Protein AF-A0A4R6R203-F1 (afdb_monomer_lite)

Secondary structure (DSSP, 8-state):
----------------------HHHHHHHHHHHHHHHHHHHHHTSGGGHHHHHHHHHHHHHHHHHHHHHHHHHHHHHH-

Radius of gyration: 23.43 Å; chains: 1; bounding box: 68×24×55 Å

Sequence (79 aa):
MTTFQKPTRPPTRRPRDPRPRGPYAMWLVALAVLLLSAGYGLTLVPEIADIGLLVLVPAGVLLLVGLNATVRDDLDTEG

pLDDT: mean 79.91, std 15.94, range [39.31, 96.31]

Foldseek 3Di:
DDDDDDPPDPPPDDQDDLDPLDVVLVVLLVVLVVLCVVLVVQCVPVVRVVVSVVSNVVSVVSNVSSVVSSVVSVVVNVD

Structure (mmCIF, N/CA/C/O backbone):
data_AF-A0A4R6R203-F1
#
_entry.id   AF-A0A4R6R203-F1
#
loop_
_atom_site.group_PDB
_atom_site.id
_atom_site.type_symbol
_atom_site.label_atom_id
_atom_site.label_alt_id
_atom_site.label_comp_id
_atom_site.label_asym_id
_atom_site.label_entity_id
_atom_site.label_seq_id
_atom_site.pdbx_PDB_ins_code
_atom_site.Cartn_x
_atom_site.Cartn_y
_atom_site.Cartn_z
_atom_site.occupancy
_atom_site.B_iso_or_equiv
_atom_site.auth_seq_id
_atom_site.auth_comp_id
_atom_site.auth_asym_id
_atom_site.auth_atom_id
_atom_site.pdbx_PDB_model_num
ATOM 1 N N . MET A 1 1 ? -54.950 17.767 35.219 1.00 39.31 1 MET A N 1
ATOM 2 C CA . MET A 1 1 ? -53.861 17.560 34.240 1.00 39.31 1 MET A CA 1
ATOM 3 C C . MET A 1 1 ? -52.546 17.573 34.999 1.00 39.31 1 MET A C 1
ATOM 5 O O . MET A 1 1 ? -52.179 18.620 35.509 1.00 39.31 1 MET A O 1
ATOM 9 N N . THR A 1 2 ? -51.888 16.428 35.162 1.00 46.19 2 THR A N 1
ATOM 10 C CA . THR A 1 2 ? -50.582 16.333 35.836 1.00 46.19 2 THR A CA 1
ATOM 11 C C . THR A 1 2 ? -49.512 16.049 34.793 1.00 46.19 2 THR A C 1
ATOM 13 O O . THR A 1 2 ? -49.509 14.989 34.169 1.00 46.19 2 THR A O 1
ATOM 16 N N . THR A 1 3 ? -48.633 17.019 34.569 1.00 56.19 3 THR A N 1
ATOM 17 C CA . THR A 1 3 ? -47.491 16.931 33.659 1.00 56.19 3 THR A CA 1
ATOM 18 C C . THR A 1 3 ? -46.465 15.966 34.251 1.00 56.19 3 THR A C 1
ATOM 20 O O . THR A 1 3 ? -45.852 16.250 35.277 1.00 56.19 3 THR A O 1
ATOM 23 N N . PHE A 1 4 ? -46.298 14.799 33.629 1.00 56.22 4 PHE A N 1
ATOM 24 C CA . PHE A 1 4 ? -45.288 13.820 34.023 1.00 56.22 4 PHE A CA 1
ATOM 25 C C . PHE A 1 4 ? -43.911 14.347 33.600 1.00 56.22 4 PHE A C 1
ATOM 27 O O . PHE A 1 4 ? -43.534 14.264 32.430 1.00 56.22 4 PHE A O 1
ATOM 34 N N . GLN A 1 5 ? -43.165 14.937 34.536 1.00 57.19 5 GLN A N 1
ATOM 35 C CA . GLN A 1 5 ? -41.760 15.259 34.306 1.00 57.19 5 GLN A CA 1
ATOM 36 C C . GLN A 1 5 ? -40.966 13.953 34.274 1.00 57.19 5 GLN A C 1
ATOM 38 O O . GLN A 1 5 ? -40.735 13.313 35.298 1.00 57.19 5 GLN A O 1
ATOM 43 N N . LYS A 1 6 ? -40.570 13.536 33.069 1.00 63.41 6 LYS A N 1
ATOM 44 C CA . LYS A 1 6 ? -39.629 12.434 32.877 1.00 63.41 6 LYS A CA 1
ATOM 45 C C . LYS A 1 6 ? -38.323 12.810 33.592 1.00 63.41 6 LYS A C 1
ATOM 47 O O . LYS A 1 6 ? -37.779 13.868 33.280 1.00 63.41 6 LYS A O 1
ATOM 52 N N . PRO A 1 7 ? -37.799 11.993 34.523 1.00 55.41 7 PRO A N 1
ATOM 53 C CA . PRO A 1 7 ? -36.516 12.282 35.141 1.00 55.41 7 PRO A CA 1
ATOM 54 C C . PRO A 1 7 ? -35.450 12.209 34.049 1.00 55.41 7 PRO A C 1
ATOM 56 O O . PRO A 1 7 ? -35.185 11.137 33.497 1.00 55.41 7 PRO A O 1
ATOM 59 N N . THR A 1 8 ? -34.866 13.349 33.694 1.00 62.00 8 THR A N 1
ATOM 60 C CA . THR A 1 8 ? -33.730 13.412 32.777 1.00 62.00 8 THR A CA 1
ATOM 61 C C . THR A 1 8 ? -32.528 12.831 33.511 1.00 62.00 8 THR A C 1
ATOM 63 O O . THR A 1 8 ? -31.819 13.529 34.231 1.00 62.00 8 THR A O 1
ATOM 66 N N . ARG A 1 9 ? -32.337 11.511 33.403 1.00 60.47 9 ARG A N 1
ATOM 67 C CA . ARG A 1 9 ? -31.125 10.848 33.892 1.00 60.47 9 ARG A CA 1
ATOM 68 C C . ARG A 1 9 ? -29.938 11.484 33.154 1.00 60.47 9 ARG A C 1
ATOM 70 O O . ARG A 1 9 ? -29.987 11.535 31.922 1.00 60.47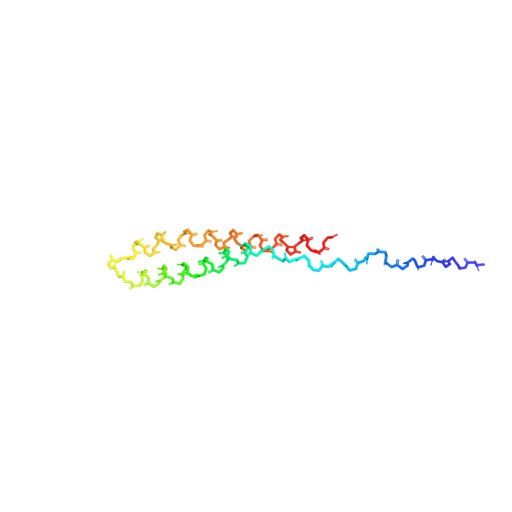 9 ARG A O 1
ATOM 77 N N . PRO A 1 10 ? -28.902 11.975 33.853 1.00 63.44 10 PRO A N 1
ATOM 78 C CA . PRO A 1 10 ? -27.702 12.455 33.184 1.00 63.44 10 PRO A CA 1
ATOM 79 C C . PRO A 1 10 ? -27.131 11.312 32.333 1.00 63.44 10 PRO A C 1
ATOM 81 O O . PRO A 1 10 ? -27.219 10.152 32.756 1.00 63.44 10 PRO A O 1
ATOM 84 N N . PRO A 1 11 ? -26.597 11.592 31.132 1.00 61.97 11 PRO A N 1
ATOM 85 C CA . PRO A 1 11 ? -26.027 10.559 30.283 1.00 61.97 11 PRO A CA 1
ATOM 86 C C . PRO A 1 11 ? -24.927 9.834 31.065 1.00 61.97 11 PRO A C 1
ATOM 88 O O . PRO A 1 11 ? -23.872 10.383 31.352 1.00 61.97 11 PRO A O 1
ATOM 91 N N . THR A 1 12 ? -25.184 8.581 31.439 1.00 59.91 12 THR A N 1
ATOM 92 C CA . THR A 1 12 ? -24.245 7.711 32.168 1.00 59.91 12 THR A CA 1
ATOM 93 C C . THR A 1 12 ? -23.090 7.220 31.296 1.00 59.91 12 THR A C 1
ATOM 95 O O . THR A 1 12 ? -22.242 6.458 31.761 1.00 59.91 12 THR A O 1
ATOM 98 N N . ARG A 1 13 ? -23.042 7.625 30.024 1.00 56.94 13 ARG A N 1
ATOM 99 C CA . ARG A 1 13 ? -21.956 7.275 29.114 1.00 56.94 13 ARG A CA 1
ATOM 100 C C . ARG A 1 13 ? -20.776 8.185 29.449 1.00 56.94 13 ARG A C 1
ATOM 102 O O . ARG A 1 13 ? -20.755 9.349 29.062 1.00 56.94 13 ARG A O 1
ATOM 109 N N . ARG A 1 14 ? -19.818 7.659 30.222 1.00 61.97 14 ARG A N 1
ATOM 110 C CA . ARG A 1 14 ? -18.493 8.282 30.349 1.00 61.97 14 ARG A CA 1
ATOM 111 C C . ARG A 1 14 ? -17.964 8.552 28.933 1.00 61.97 14 ARG A C 1
ATOM 113 O O . ARG A 1 14 ? -18.171 7.687 28.076 1.00 61.97 14 ARG A O 1
ATOM 120 N N . PRO A 1 15 ? -17.281 9.682 28.681 1.00 57.69 15 PRO A N 1
ATOM 121 C CA . PRO A 1 15 ? -16.446 9.798 27.495 1.00 57.69 15 PRO A CA 1
ATOM 122 C C . PRO A 1 15 ? -15.519 8.583 27.511 1.00 57.69 15 PRO A C 1
ATOM 124 O O . PRO A 1 15 ? -14.783 8.389 28.480 1.00 57.69 15 PRO A O 1
ATOM 127 N N . ARG A 1 16 ? -15.650 7.686 26.530 1.00 58.41 16 ARG A N 1
ATOM 128 C CA . ARG A 1 16 ? -14.659 6.627 26.360 1.00 58.41 16 ARG A CA 1
ATOM 129 C C . ARG A 1 16 ? -13.377 7.343 25.979 1.00 58.41 16 ARG A C 1
ATOM 131 O O . ARG A 1 16 ? -13.386 8.130 25.034 1.00 58.41 16 ARG A O 1
ATOM 138 N N . ASP A 1 17 ? -12.323 7.111 26.753 1.00 57.88 17 ASP A N 1
ATOM 139 C CA . ASP A 1 17 ? -11.000 7.604 26.405 1.00 57.88 17 ASP A CA 1
ATOM 140 C C . ASP A 1 17 ? -10.709 7.215 24.951 1.00 57.88 17 ASP A C 1
ATOM 142 O O . ASP A 1 17 ? -11.045 6.088 24.559 1.00 57.88 17 ASP A O 1
ATOM 146 N N . PRO A 1 18 ? -10.146 8.126 24.136 1.00 56.38 18 PRO A N 1
ATOM 147 C CA . PRO A 1 18 ? -9.812 7.816 22.759 1.00 56.38 18 PRO A CA 1
ATOM 148 C C . PRO A 1 18 ? -8.919 6.582 22.774 1.00 56.38 18 PRO A C 1
ATOM 150 O O . PRO A 1 18 ? -7.794 6.610 23.281 1.00 56.38 18 PRO A O 1
ATOM 153 N N . ARG A 1 19 ? -9.448 5.467 22.268 1.00 58.53 19 ARG A N 1
ATOM 154 C CA . ARG A 1 19 ? -8.655 4.258 22.120 1.00 58.53 19 ARG A CA 1
ATOM 155 C C . ARG A 1 19 ? -7.578 4.613 21.098 1.00 58.53 19 ARG A C 1
ATOM 157 O O . ARG A 1 19 ? -7.928 5.103 20.024 1.00 58.53 19 ARG A O 1
ATOM 164 N N . PRO A 1 20 ? -6.284 4.462 21.419 1.00 57.72 20 PRO A N 1
ATOM 165 C CA . PRO A 1 20 ? -5.245 4.761 20.452 1.00 57.72 20 PRO A CA 1
ATOM 166 C C . PRO A 1 20 ? -5.504 3.889 19.223 1.00 57.72 20 PRO A C 1
ATOM 168 O O . PRO A 1 20 ? -5.540 2.663 19.349 1.00 57.72 20 PRO A O 1
ATOM 171 N N . ARG A 1 21 ? -5.735 4.532 18.066 1.00 62.91 21 ARG A N 1
ATOM 172 C CA . ARG A 1 21 ? -5.788 3.862 16.757 1.00 62.91 21 ARG A CA 1
ATOM 173 C C . ARG A 1 21 ? -4.621 2.889 16.709 1.00 62.91 21 ARG A C 1
ATOM 175 O O . ARG A 1 21 ? -3.506 3.282 17.071 1.00 62.91 21 ARG A O 1
ATOM 182 N N . GLY A 1 22 ? -4.872 1.631 16.356 1.00 65.38 22 GLY A N 1
ATOM 183 C CA . GLY A 1 22 ? -3.856 0.595 16.441 1.00 65.38 22 GLY A CA 1
ATOM 184 C C . GLY A 1 22 ? -2.617 1.063 15.675 1.00 65.38 22 GLY A C 1
ATOM 185 O O . GLY A 1 22 ? -2.723 1.293 14.467 1.00 65.38 22 GLY A O 1
ATOM 186 N N . PRO A 1 23 ? -1.443 1.232 16.320 1.00 71.38 23 PRO A N 1
ATOM 187 C CA . PRO A 1 23 ? -0.272 1.808 15.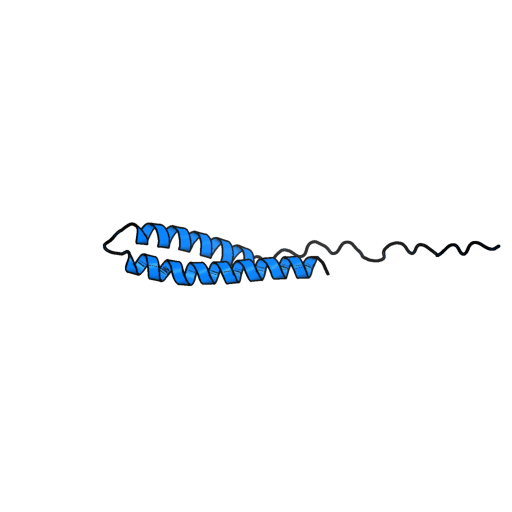655 1.00 71.38 23 PRO A CA 1
ATOM 188 C C . PRO A 1 23 ? 0.075 1.013 14.392 1.00 71.38 23 PRO A C 1
ATOM 190 O O . PRO A 1 23 ? 0.475 1.574 13.377 1.00 71.38 23 PRO A O 1
ATOM 193 N N . TYR A 1 24 ? -0.177 -0.294 14.428 1.00 79.75 24 TYR A N 1
ATOM 194 C CA . TYR A 1 24 ? 0.020 -1.220 13.325 1.00 79.75 24 TYR A CA 1
ATOM 195 C C . TYR A 1 24 ? -0.765 -0.868 12.054 1.00 79.75 24 TYR A C 1
ATOM 197 O O . TYR A 1 24 ? -0.201 -0.979 10.971 1.00 79.75 24 TYR A O 1
ATOM 205 N N . ALA A 1 25 ? -2.016 -0.405 12.147 1.00 84.56 25 ALA A N 1
ATOM 206 C CA . ALA A 1 25 ? -2.817 -0.077 10.964 1.00 84.56 25 ALA A CA 1
ATOM 207 C C . ALA A 1 25 ? -2.240 1.137 10.218 1.00 84.56 25 ALA A C 1
ATOM 209 O O . ALA A 1 25 ? -2.078 1.114 8.998 1.00 84.56 25 ALA A O 1
ATOM 210 N N . MET A 1 26 ? -1.836 2.168 10.964 1.00 87.50 26 MET A N 1
ATOM 211 C CA . MET A 1 26 ? -1.209 3.360 10.393 1.00 87.50 26 MET A CA 1
ATOM 212 C C . MET A 1 26 ? 0.188 3.060 9.830 1.00 87.50 26 MET A C 1
ATOM 214 O O . MET A 1 26 ? 0.541 3.568 8.766 1.00 87.50 26 MET A O 1
ATOM 218 N N . TRP A 1 27 ? 0.951 2.174 10.480 1.00 90.62 27 TRP A N 1
ATOM 219 C CA . TRP A 1 27 ? 2.224 1.675 9.951 1.00 90.62 27 TRP A CA 1
ATOM 220 C C . TRP A 1 27 ? 2.058 0.913 8.633 1.00 90.62 27 TRP A C 1
ATOM 222 O O . TRP A 1 27 ? 2.858 1.112 7.722 1.00 90.62 27 TRP A O 1
ATOM 232 N N . LEU A 1 28 ? 1.017 0.085 8.498 1.00 90.69 28 LEU A N 1
ATOM 233 C CA . LEU A 1 28 ? 0.721 -0.623 7.247 1.00 90.69 28 LEU A CA 1
ATOM 234 C C . LEU A 1 28 ? 0.410 0.350 6.108 1.00 90.69 28 LEU A C 1
ATOM 236 O O . LEU A 1 28 ? 0.936 0.186 5.009 1.00 90.69 28 LEU A O 1
ATOM 240 N N . VAL A 1 29 ? -0.387 1.390 6.376 1.00 92.62 29 VAL A N 1
ATOM 241 C CA . VAL A 1 29 ? -0.674 2.445 5.392 1.00 92.62 29 VAL A CA 1
ATOM 242 C C . VAL A 1 29 ? 0.609 3.176 4.994 1.00 92.62 29 VAL A C 1
ATOM 244 O O . VAL A 1 29 ? 0.881 3.323 3.805 1.00 92.62 29 VAL A O 1
ATOM 247 N N . ALA A 1 30 ? 1.433 3.588 5.961 1.00 93.44 30 ALA A N 1
ATOM 248 C CA . ALA A 1 30 ? 2.689 4.284 5.685 1.00 93.44 30 ALA A CA 1
ATOM 249 C C . ALA A 1 30 ? 3.653 3.428 4.845 1.00 93.44 30 ALA A C 1
ATOM 251 O O . ALA A 1 30 ? 4.223 3.912 3.864 1.00 93.44 30 ALA A O 1
ATOM 252 N N . LEU A 1 31 ? 3.792 2.144 5.187 1.00 94.12 31 LEU A N 1
ATOM 253 C CA . LEU A 1 31 ? 4.618 1.200 4.438 1.00 94.12 31 LEU A CA 1
ATOM 254 C C . LEU A 1 31 ? 4.089 1.003 3.013 1.00 94.12 31 LEU A C 1
ATOM 256 O O . LEU A 1 31 ? 4.869 1.001 2.063 1.00 94.12 31 LEU A O 1
ATOM 260 N N . ALA A 1 32 ? 2.771 0.890 2.851 1.00 94.38 32 ALA A N 1
ATOM 261 C CA . ALA A 1 32 ? 2.150 0.741 1.544 1.00 94.38 32 ALA A CA 1
ATOM 262 C C . ALA A 1 32 ? 2.387 1.961 0.645 1.00 94.38 32 ALA A C 1
ATOM 264 O O . ALA A 1 32 ? 2.745 1.797 -0.518 1.00 94.38 32 ALA A O 1
ATOM 265 N N . VAL A 1 33 ? 2.267 3.181 1.179 1.00 95.75 33 VAL A N 1
ATOM 266 C CA . VAL A 1 33 ? 2.567 4.413 0.427 1.00 95.75 33 VAL A CA 1
ATOM 267 C C . VAL A 1 33 ? 4.035 4.458 0.000 1.00 95.75 33 VAL A C 1
ATOM 269 O O . VAL A 1 33 ? 4.336 4.820 -1.137 1.00 95.75 33 VAL A O 1
ATOM 272 N N . LEU A 1 34 ? 4.953 4.055 0.881 1.00 96.31 34 LEU A N 1
ATOM 273 C CA . LEU A 1 34 ? 6.381 4.027 0.569 1.00 96.31 34 LEU A CA 1
ATOM 274 C C . LEU A 1 34 ? 6.692 3.036 -0.563 1.00 96.31 34 LEU A C 1
ATOM 276 O O . LEU A 1 34 ? 7.410 3.377 -1.503 1.00 96.31 34 LEU A O 1
ATOM 280 N N . LEU A 1 35 ? 6.097 1.842 -0.512 1.00 95.00 35 LEU A N 1
ATOM 281 C CA . LEU A 1 35 ? 6.232 0.832 -1.562 1.00 95.00 35 LEU A CA 1
ATOM 282 C C . LEU A 1 35 ? 5.579 1.263 -2.880 1.00 95.00 35 LEU A C 1
ATOM 284 O O . LEU A 1 35 ? 6.154 1.012 -3.934 1.00 95.00 35 LEU A O 1
ATOM 288 N N . LEU A 1 36 ? 4.428 1.942 -2.842 1.00 95.38 36 LEU A N 1
ATOM 289 C CA . LEU A 1 36 ? 3.784 2.490 -4.040 1.00 95.38 36 LEU A CA 1
ATOM 290 C C . LEU A 1 36 ? 4.674 3.533 -4.722 1.00 95.38 36 LEU A C 1
ATOM 292 O O . LEU A 1 36 ? 4.865 3.461 -5.932 1.00 95.38 36 LEU A O 1
ATOM 296 N N . SER A 1 37 ? 5.267 4.456 -3.959 1.00 94.88 37 SER A N 1
ATOM 297 C CA . SER A 1 37 ? 6.206 5.448 -4.501 1.00 94.88 37 SER A CA 1
ATOM 298 C C . SER A 1 37 ? 7.438 4.794 -5.126 1.00 94.88 37 SER A C 1
ATOM 300 O O . SER A 1 37 ? 7.834 5.157 -6.234 1.00 94.88 37 SER A O 1
ATOM 302 N N . ALA A 1 38 ? 8.032 3.809 -4.446 1.00 92.44 38 ALA A N 1
ATOM 303 C CA . ALA A 1 38 ? 9.190 3.086 -4.964 1.00 92.44 38 ALA A CA 1
ATOM 304 C C . ALA A 1 38 ? 8.839 2.275 -6.222 1.00 92.44 38 ALA A C 1
ATOM 306 O O . ALA A 1 38 ? 9.515 2.394 -7.242 1.00 92.44 38 ALA A O 1
ATOM 307 N N . GLY A 1 39 ? 7.755 1.498 -6.173 1.00 92.25 39 GLY A N 1
ATOM 308 C CA . GLY A 1 39 ? 7.269 0.694 -7.293 1.00 92.25 39 GLY A CA 1
ATOM 309 C C . GLY A 1 39 ? 6.931 1.552 -8.509 1.00 92.25 39 GLY A C 1
ATOM 310 O O . GLY A 1 39 ? 7.342 1.225 -9.618 1.00 92.25 39 GLY A O 1
ATOM 311 N N . TYR A 1 40 ? 6.281 2.699 -8.299 1.00 92.88 40 TYR A N 1
ATOM 312 C CA . TYR A 1 40 ? 6.008 3.659 -9.365 1.00 92.88 40 TYR A CA 1
ATOM 313 C C . TYR A 1 40 ? 7.300 4.188 -10.000 1.00 92.88 40 TYR A C 1
ATOM 315 O O . TYR A 1 40 ? 7.439 4.149 -11.220 1.00 92.88 40 TYR A O 1
ATOM 323 N N . GLY A 1 41 ? 8.286 4.594 -9.193 1.00 92.12 41 GLY A N 1
ATOM 324 C CA . GLY A 1 41 ? 9.594 5.019 -9.701 1.00 92.12 41 GLY A CA 1
ATOM 325 C C . GLY A 1 41 ? 10.278 3.954 -10.566 1.00 92.12 41 GLY A C 1
ATOM 326 O O . GLY A 1 41 ? 10.828 4.277 -11.616 1.00 92.12 41 GLY A O 1
ATOM 327 N N . LEU A 1 42 ? 10.179 2.680 -10.175 1.00 91.00 42 LEU A N 1
ATOM 328 C CA . LEU A 1 42 ? 10.719 1.554 -10.943 1.00 91.00 42 LEU A CA 1
ATOM 329 C C . LEU A 1 42 ? 9.961 1.328 -12.260 1.00 91.00 42 LEU A C 1
ATOM 331 O O . LEU A 1 42 ? 10.592 1.050 -13.273 1.00 91.00 42 LEU A O 1
ATOM 335 N N . THR A 1 43 ? 8.633 1.501 -12.289 1.00 91.38 43 THR A N 1
ATOM 336 C CA . THR A 1 43 ? 7.853 1.354 -13.537 1.00 91.38 43 THR A CA 1
ATOM 337 C C . THR A 1 43 ? 8.191 2.379 -14.615 1.00 91.38 43 THR A C 1
ATOM 339 O O . THR A 1 43 ? 7.955 2.123 -15.793 1.00 91.38 43 THR A O 1
ATOM 342 N N . LEU A 1 44 ? 8.762 3.523 -14.235 1.00 90.94 44 LEU A N 1
ATOM 343 C CA . LEU A 1 44 ? 9.189 4.554 -15.181 1.00 90.94 44 LEU A CA 1
ATOM 344 C C . LEU A 1 44 ? 10.488 4.187 -15.913 1.00 90.94 44 LEU A C 1
ATOM 346 O O . LEU A 1 44 ? 10.822 4.827 -16.909 1.00 90.94 44 LEU A O 1
ATOM 350 N N . VAL A 1 45 ? 11.216 3.174 -15.436 1.00 91.81 45 VAL A N 1
ATOM 351 C CA . VAL A 1 45 ? 12.455 2.691 -16.048 1.00 91.81 45 VAL A CA 1
ATOM 352 C C . VAL A 1 45 ? 12.134 1.439 -16.880 1.00 91.81 45 VAL A C 1
ATOM 354 O O . VAL A 1 45 ? 11.830 0.396 -16.300 1.00 91.81 45 VAL A O 1
ATOM 357 N N . PRO A 1 46 ? 12.214 1.495 -18.227 1.00 87.69 46 PRO A N 1
ATOM 358 C CA . PRO A 1 46 ? 11.749 0.411 -19.102 1.00 87.69 46 PRO A CA 1
ATOM 359 C C . PRO A 1 46 ? 12.409 -0.944 -18.830 1.00 87.69 46 PRO A C 1
ATOM 361 O O . PRO A 1 46 ? 11.763 -1.980 -18.936 1.00 87.69 46 PRO A O 1
ATOM 364 N N . GLU A 1 47 ? 13.684 -0.937 -18.444 1.00 92.69 47 GLU A N 1
ATOM 365 C CA . GLU A 1 47 ? 14.488 -2.142 -18.194 1.00 92.69 47 GLU A CA 1
ATOM 366 C C . GLU A 1 47 ? 14.040 -2.926 -16.951 1.00 92.69 47 GLU A C 1
ATOM 368 O O . GLU A 1 47 ? 14.344 -4.109 -16.825 1.00 92.69 47 GLU A O 1
ATOM 373 N N . ILE A 1 48 ? 13.324 -2.278 -16.029 1.00 89.81 48 ILE A N 1
ATOM 374 C CA . ILE A 1 48 ? 12.908 -2.851 -14.739 1.00 89.81 48 ILE A CA 1
ATOM 375 C C . ILE A 1 48 ? 11.417 -2.630 -14.461 1.00 89.81 48 ILE A C 1
ATOM 377 O O . ILE A 1 48 ? 10.963 -2.789 -13.324 1.00 89.81 48 ILE A O 1
ATOM 381 N N . ALA A 1 49 ? 10.638 -2.292 -15.491 1.00 88.44 49 ALA A N 1
ATOM 382 C CA . ALA A 1 49 ? 9.223 -1.977 -15.343 1.00 88.44 49 ALA A CA 1
ATOM 383 C C . ALA A 1 49 ? 8.420 -3.149 -14.752 1.00 88.44 49 ALA A C 1
ATOM 385 O O . ALA A 1 49 ? 7.555 -2.940 -13.898 1.00 88.44 49 ALA A O 1
ATOM 386 N N . ASP A 1 50 ? 8.774 -4.383 -15.120 1.00 91.69 50 ASP A N 1
ATOM 387 C CA . ASP A 1 50 ? 8.175 -5.602 -14.569 1.00 91.69 50 ASP A CA 1
ATOM 388 C C . ASP A 1 50 ? 8.396 -5.721 -13.054 1.00 91.69 50 ASP A C 1
ATOM 390 O O . ASP A 1 50 ? 7.492 -6.105 -12.312 1.00 91.69 50 ASP A O 1
ATOM 394 N N . ILE A 1 51 ? 9.575 -5.320 -12.565 1.00 89.88 51 ILE A N 1
ATOM 395 C CA . ILE A 1 51 ? 9.893 -5.298 -11.130 1.00 89.88 51 ILE A CA 1
ATOM 396 C C . ILE A 1 51 ? 9.047 -4.232 -10.427 1.00 89.88 51 ILE A C 1
ATOM 398 O O . ILE A 1 51 ? 8.506 -4.483 -9.350 1.00 89.88 51 ILE A O 1
ATOM 402 N N . GLY A 1 52 ? 8.877 -3.062 -11.048 1.00 89.25 52 GLY A N 1
ATOM 403 C CA . GLY A 1 52 ? 7.991 -2.019 -10.534 1.00 89.25 52 GLY A CA 1
ATOM 404 C C . GLY A 1 52 ? 6.544 -2.496 -10.388 1.00 89.25 52 GLY A C 1
ATOM 405 O O . GLY A 1 52 ? 5.925 -2.279 -9.344 1.00 89.25 52 GLY A O 1
ATOM 406 N N . LEU A 1 53 ? 6.025 -3.227 -11.379 1.00 90.38 53 LEU A N 1
ATOM 407 C CA . LEU A 1 53 ? 4.695 -3.843 -11.325 1.00 90.38 53 LEU A CA 1
ATOM 408 C C . LEU A 1 53 ? 4.584 -4.905 -10.223 1.00 90.38 53 LEU A C 1
ATOM 410 O O . LEU A 1 53 ? 3.601 -4.907 -9.477 1.00 90.38 53 LEU A O 1
ATOM 414 N N . LEU A 1 54 ? 5.602 -5.757 -10.069 1.00 93.00 54 LEU A N 1
ATOM 415 C CA . LEU A 1 54 ? 5.665 -6.758 -8.997 1.00 93.00 54 LEU A CA 1
ATOM 416 C C . LEU A 1 54 ? 5.638 -6.134 -7.596 1.00 93.00 54 LEU A C 1
ATOM 418 O O . LEU A 1 54 ? 5.153 -6.775 -6.668 1.00 93.00 54 LEU A O 1
ATOM 422 N N . VAL A 1 55 ? 6.123 -4.901 -7.432 1.00 91.31 55 VAL A N 1
ATOM 423 C CA . VAL A 1 55 ? 6.074 -4.159 -6.160 1.00 91.31 55 VAL A CA 1
ATOM 424 C C . VAL A 1 55 ? 4.745 -3.413 -5.986 1.00 91.31 55 VAL A C 1
ATOM 426 O O . VAL A 1 55 ? 4.190 -3.396 -4.886 1.00 91.31 55 VAL A O 1
ATOM 429 N N . LEU A 1 56 ? 4.196 -2.828 -7.054 1.00 93.31 56 LEU A N 1
ATOM 430 C CA . LEU A 1 56 ? 2.956 -2.042 -7.008 1.00 93.31 56 LEU A CA 1
ATOM 431 C C . LEU A 1 56 ? 1.740 -2.868 -6.576 1.00 93.31 56 LEU A C 1
ATOM 433 O O . LEU A 1 56 ? 0.949 -2.408 -5.751 1.00 93.31 56 LEU A O 1
ATOM 437 N N . VAL A 1 57 ? 1.589 -4.085 -7.104 1.00 92.50 57 VAL A N 1
ATOM 438 C CA . VAL A 1 57 ? 0.443 -4.958 -6.792 1.00 92.50 57 VAL A CA 1
ATOM 439 C C . VAL A 1 57 ? 0.345 -5.274 -5.290 1.00 92.50 57 VAL A C 1
ATOM 441 O O . VAL A 1 57 ? -0.687 -4.959 -4.688 1.00 92.50 57 VAL A O 1
ATOM 444 N N . PRO A 1 58 ? 1.375 -5.840 -4.631 1.00 93.19 58 PRO A N 1
ATOM 445 C CA . PRO A 1 58 ? 1.319 -6.105 -3.197 1.00 93.19 58 PRO A CA 1
ATOM 446 C C . PRO A 1 58 ? 1.238 -4.819 -2.368 1.00 93.19 58 PRO A C 1
ATOM 448 O O . PRO A 1 58 ? 0.574 -4.825 -1.334 1.00 93.19 58 PRO A O 1
ATOM 451 N N . ALA A 1 59 ? 1.834 -3.708 -2.817 1.00 94.25 59 ALA A N 1
ATOM 452 C CA . ALA A 1 59 ? 1.708 -2.422 -2.133 1.00 94.25 59 ALA A CA 1
ATOM 453 C C . ALA A 1 59 ? 0.255 -1.912 -2.119 1.00 94.25 59 ALA A C 1
ATOM 455 O O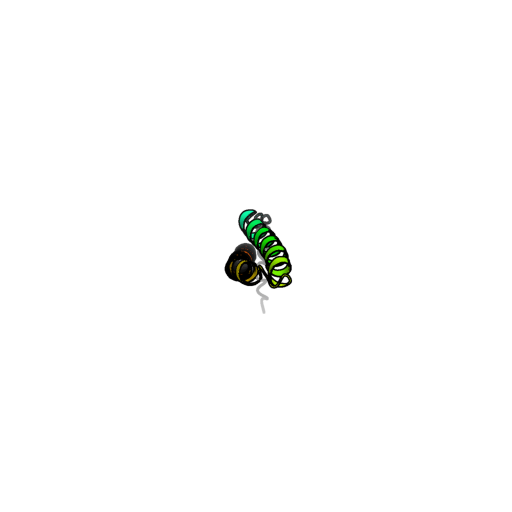 . ALA A 1 59 ? -0.229 -1.458 -1.083 1.00 94.25 59 ALA A O 1
ATOM 456 N N . GLY A 1 60 ? -0.475 -2.056 -3.229 1.00 93.44 60 GLY A N 1
ATOM 457 C CA . GLY A 1 60 ? -1.901 -1.732 -3.298 1.00 93.44 60 GLY A CA 1
ATOM 458 C C . GLY A 1 60 ? -2.757 -2.606 -2.375 1.00 93.44 60 GLY A C 1
ATOM 459 O O . GLY A 1 60 ? -3.629 -2.096 -1.671 1.00 93.44 60 GLY A O 1
ATOM 460 N N . VAL A 1 61 ? -2.474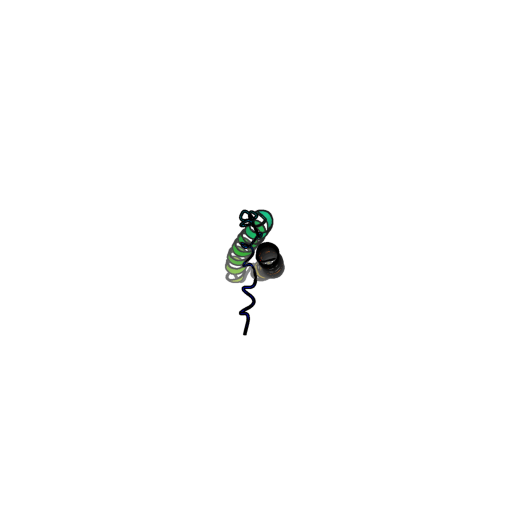 -3.911 -2.310 1.00 95.06 61 VAL A N 1
ATOM 461 C CA . VAL A 1 61 ? -3.150 -4.828 -1.372 1.00 95.06 61 VAL A CA 1
ATOM 462 C C . VAL A 1 61 ? -2.863 -4.434 0.077 1.00 95.06 61 VAL A C 1
ATOM 464 O O . VAL A 1 61 ? -3.781 -4.369 0.894 1.00 95.06 61 VAL A O 1
ATOM 467 N N . LEU A 1 62 ? -1.605 -4.126 0.397 1.00 94.56 62 LEU A N 1
ATOM 468 C CA . LEU A 1 62 ? -1.198 -3.696 1.732 1.00 94.56 62 LEU A CA 1
ATOM 469 C C . LEU A 1 62 ? -1.903 -2.397 2.143 1.00 94.56 62 LEU A C 1
ATOM 471 O O . LEU A 1 62 ? -2.362 -2.284 3.279 1.00 94.56 62 LEU A O 1
ATOM 475 N N . LEU A 1 63 ? -2.047 -1.451 1.207 1.00 94.94 63 LEU A N 1
ATOM 476 C CA . LEU A 1 63 ? -2.781 -0.207 1.428 1.00 94.94 63 LEU A CA 1
ATOM 477 C C . LEU A 1 63 ? -4.248 -0.491 1.755 1.00 94.94 63 LEU A C 1
ATOM 479 O O . LEU A 1 63 ? -4.766 0.038 2.734 1.00 94.94 63 LEU A O 1
ATOM 483 N N . LEU A 1 64 ? -4.904 -1.355 0.975 1.00 95.38 64 LEU A N 1
ATOM 484 C CA . LEU A 1 64 ? -6.298 -1.738 1.201 1.00 95.38 64 LEU A CA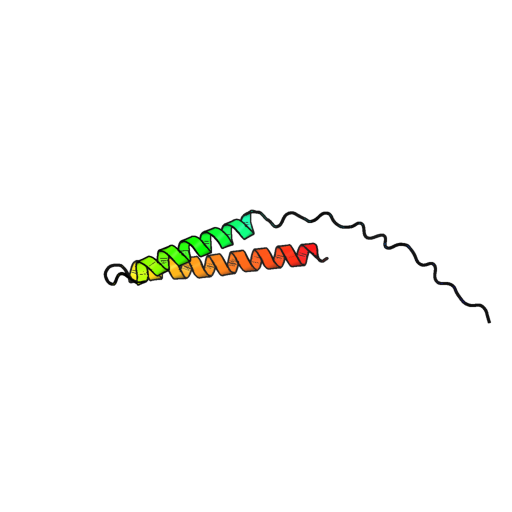 1
ATOM 485 C C . LEU A 1 64 ? -6.490 -2.358 2.594 1.00 95.38 64 LEU A C 1
ATOM 487 O O . LEU A 1 64 ? -7.427 -2.003 3.308 1.00 95.38 64 LEU A O 1
ATOM 491 N N . VAL A 1 65 ? -5.591 -3.262 2.996 1.00 93.44 65 VAL A N 1
ATOM 492 C CA . VAL A 1 65 ? -5.619 -3.903 4.319 1.00 93.44 65 VAL A CA 1
ATOM 493 C C . VAL A 1 65 ? -5.415 -2.875 5.431 1.00 93.44 65 VAL A C 1
ATOM 495 O O . VAL A 1 65 ? -6.185 -2.868 6.392 1.00 93.44 65 VAL A O 1
ATOM 498 N N . GLY A 1 66 ? -4.424 -1.989 5.293 1.00 91.62 66 GLY A N 1
ATOM 499 C CA . GLY A 1 66 ? -4.154 -0.930 6.264 1.00 91.62 66 GLY A CA 1
ATOM 500 C C . GLY A 1 66 ? -5.343 0.017 6.422 1.00 91.62 66 GLY A C 1
ATOM 501 O O . GLY A 1 66 ? -5.785 0.263 7.540 1.00 91.62 66 GLY A O 1
ATOM 502 N N . LEU A 1 67 ? -5.927 0.474 5.311 1.00 92.25 67 LEU A N 1
ATOM 503 C CA . LEU A 1 67 ? -7.099 1.350 5.321 1.00 92.25 67 LEU A CA 1
ATOM 504 C C . LEU A 1 67 ? -8.322 0.668 5.944 1.00 92.25 67 LEU A C 1
ATOM 506 O O . LEU A 1 67 ? -8.981 1.253 6.801 1.00 92.25 67 LEU A O 1
ATOM 510 N N . ASN A 1 68 ? -8.602 -0.585 5.582 1.00 92.00 68 ASN A N 1
ATOM 511 C CA . ASN A 1 68 ? -9.695 -1.347 6.186 1.00 92.00 68 ASN A CA 1
ATOM 512 C C . ASN A 1 68 ? -9.507 -1.489 7.708 1.00 92.00 68 ASN A C 1
ATOM 514 O O . ASN A 1 68 ? -10.461 -1.321 8.465 1.00 92.00 68 ASN A O 1
ATOM 518 N N . ALA A 1 69 ? -8.277 -1.735 8.171 1.00 87.62 69 ALA A N 1
ATOM 519 C CA . ALA A 1 69 ? -7.971 -1.773 9.598 1.00 87.62 69 ALA A CA 1
ATOM 520 C C . ALA A 1 69 ? -8.200 -0.408 10.269 1.00 87.62 69 ALA A C 1
ATOM 522 O O . ALA A 1 69 ? -8.836 -0.355 11.316 1.00 87.62 69 ALA A O 1
ATOM 523 N N . THR A 1 70 ? -7.780 0.698 9.641 1.00 86.38 70 THR A N 1
ATOM 524 C CA . THR A 1 70 ? -8.032 2.042 10.191 1.00 86.38 70 THR A CA 1
ATOM 525 C C . THR A 1 70 ? 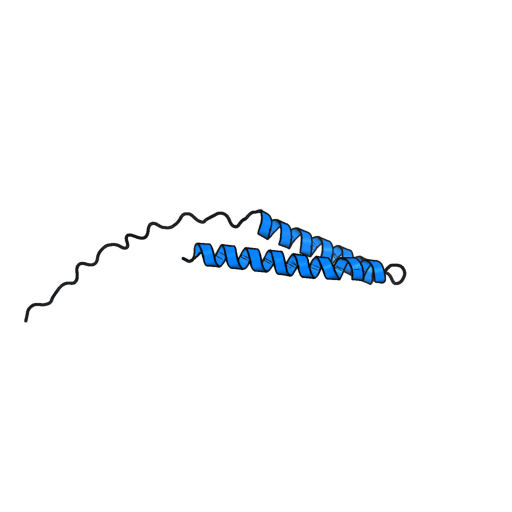-9.518 2.390 10.273 1.00 86.38 70 THR A C 1
ATOM 527 O O . THR A 1 70 ? -9.931 3.012 11.244 1.00 86.38 70 THR A O 1
ATOM 530 N N . VAL A 1 71 ? -10.330 1.970 9.295 1.00 86.12 71 VAL A N 1
ATOM 531 C CA . VAL A 1 71 ? -11.786 2.198 9.305 1.00 86.12 71 VAL A CA 1
ATOM 532 C C . VAL A 1 71 ? -12.457 1.378 10.404 1.00 86.12 71 VAL A C 1
ATOM 534 O O . VAL A 1 71 ? -13.330 1.888 11.098 1.00 86.12 71 VAL A O 1
ATOM 537 N N . ARG A 1 72 ? -12.046 0.118 10.595 1.00 84.25 72 ARG A N 1
ATOM 538 C CA . ARG A 1 72 ? -12.560 -0.719 11.690 1.00 84.25 72 ARG A CA 1
ATOM 539 C C . ARG A 1 72 ? -12.229 -0.132 13.057 1.00 84.25 72 ARG A C 1
ATOM 541 O O . ARG A 1 72 ? -13.121 -0.063 13.893 1.00 84.25 72 ARG A O 1
ATOM 548 N N . ASP A 1 73 ? -10.994 0.330 13.250 1.00 79.12 73 ASP A N 1
ATOM 549 C CA . ASP A 1 73 ? -10.584 0.989 14.493 1.00 79.12 73 ASP A CA 1
ATOM 550 C C . ASP A 1 73 ? -11.451 2.226 14.793 1.00 79.12 73 ASP A C 1
ATOM 552 O O . ASP A 1 73 ? -11.805 2.456 15.947 1.00 79.12 73 ASP A O 1
ATOM 556 N N . ASP A 1 74 ? -11.811 3.001 13.763 1.00 78.50 74 ASP A N 1
ATOM 557 C CA . ASP A 1 74 ? -12.658 4.195 13.892 1.00 78.50 74 ASP A CA 1
ATOM 558 C C . ASP A 1 74 ? -14.105 3.819 14.275 1.00 78.50 74 ASP A C 1
ATOM 560 O O . ASP A 1 74 ? -14.645 4.341 15.252 1.00 78.50 74 ASP A O 1
ATOM 564 N N . LEU A 1 75 ? -14.695 2.818 13.608 1.00 78.94 75 LEU A N 1
ATOM 565 C CA . LEU A 1 75 ? -16.035 2.302 13.932 1.00 78.94 75 LEU A CA 1
ATOM 566 C C . LEU A 1 75 ? -16.116 1.717 15.352 1.00 78.94 75 LEU A C 1
ATOM 568 O O . LEU A 1 75 ? -17.104 1.926 16.058 1.00 78.94 75 LEU A O 1
ATOM 572 N N . ASP A 1 76 ? -15.070 1.019 15.796 1.00 70.81 76 ASP A N 1
ATOM 573 C CA . ASP A 1 76 ? -14.982 0.467 17.151 1.00 70.81 76 ASP A CA 1
ATOM 574 C C . ASP A 1 76 ? -14.880 1.563 18.227 1.00 70.81 76 ASP A C 1
ATOM 576 O O . ASP A 1 76 ? -15.232 1.324 19.387 1.00 70.81 76 ASP A O 1
ATOM 580 N N . THR A 1 77 ? -14.416 2.768 17.876 1.00 63.75 77 THR A N 1
ATOM 581 C CA . THR A 1 77 ? -14.412 3.925 18.786 1.00 63.75 77 THR A CA 1
ATOM 582 C C . THR A 1 77 ? -15.748 4.669 18.871 1.00 63.75 77 THR A C 1
ATOM 584 O O . THR A 1 77 ? -15.976 5.364 19.863 1.00 63.75 77 THR A O 1
ATOM 587 N N . GLU A 1 78 ? -16.651 4.508 17.900 1.00 59.12 78 GLU A N 1
ATOM 588 C CA . GLU A 1 78 ? -17.956 5.192 17.873 1.00 59.12 78 GLU A CA 1
ATOM 589 C C . GLU A 1 78 ? -19.081 4.437 18.639 1.00 59.12 78 GLU A C 1
ATOM 591 O O . GLU A 1 78 ? -20.113 5.031 18.982 1.00 59.12 78 GLU A O 1
ATOM 596 N N . GLY A 1 79 ? -18.884 3.148 18.970 1.00 51.75 79 GLY A N 1
ATOM 597 C CA . GLY A 1 79 ? -19.815 2.272 19.726 1.00 51.75 79 GLY A CA 1
ATOM 598 C C . GLY A 1 79 ? -19.671 2.269 21.256 1.00 51.75 79 GLY A C 1
ATOM 599 O O . GLY A 1 79 ? -20.655 1.939 21.964 1.00 51.75 79 GLY A O 1
#